Protein AF-W1YM22-F1 (afdb_monomer_lite)

Structure (mmCIF, N/CA/C/O backbone):
data_AF-W1YM22-F1
#
_entry.id   AF-W1YM22-F1
#
loop_
_atom_site.group_PDB
_atom_site.id
_atom_site.type_symbol
_atom_site.label_atom_id
_atom_site.label_alt_id
_atom_site.label_comp_id
_atom_site.label_asym_id
_atom_site.label_entity_id
_atom_site.label_seq_id
_atom_site.pdbx_PDB_ins_code
_atom_site.Cartn_x
_atom_site.Cartn_y
_atom_site.Cartn_z
_atom_site.occupancy
_atom_site.B_iso_or_equiv
_atom_site.auth_seq_id
_atom_site.auth_comp_id
_atom_site.auth_asym_id
_atom_site.auth_atom_id
_atom_site.pdbx_PDB_model_num
ATOM 1 N N . MET A 1 1 ? 17.211 21.482 -21.392 1.00 74.75 1 MET A N 1
ATOM 2 C CA . MET A 1 1 ? 17.878 20.641 -20.372 1.00 74.75 1 MET A CA 1
ATOM 3 C C . MET A 1 1 ? 18.487 21.491 -19.246 1.00 74.75 1 MET A C 1
ATOM 5 O O . MET A 1 1 ? 19.648 21.317 -18.923 1.00 74.75 1 MET A O 1
ATOM 9 N N . MET A 1 2 ? 17.733 22.416 -18.631 1.00 94.44 2 MET A N 1
ATOM 10 C CA . MET A 1 2 ? 18.268 23.250 -17.530 1.00 94.44 2 MET A CA 1
ATOM 11 C C . MET A 1 2 ? 18.258 22.542 -16.163 1.00 94.44 2 MET A C 1
ATOM 13 O O . MET A 1 2 ? 18.920 22.992 -15.237 1.00 94.44 2 MET A O 1
ATOM 17 N N . HIS A 1 3 ? 17.541 21.419 -16.047 1.00 97.19 3 HIS A N 1
ATOM 18 C CA . HIS A 1 3 ? 17.352 20.677 -14.791 1.00 97.19 3 HIS A CA 1
ATOM 19 C C . HIS A 1 3 ? 17.735 19.194 -14.898 1.00 97.19 3 HIS A C 1
ATOM 21 O O . HIS A 1 3 ? 17.337 18.391 -14.063 1.00 97.19 3 HIS A O 1
ATOM 27 N N . ALA A 1 4 ? 18.481 18.820 -15.939 1.00 96.62 4 ALA A N 1
ATOM 28 C CA . ALA A 1 4 ? 18.977 17.462 -16.123 1.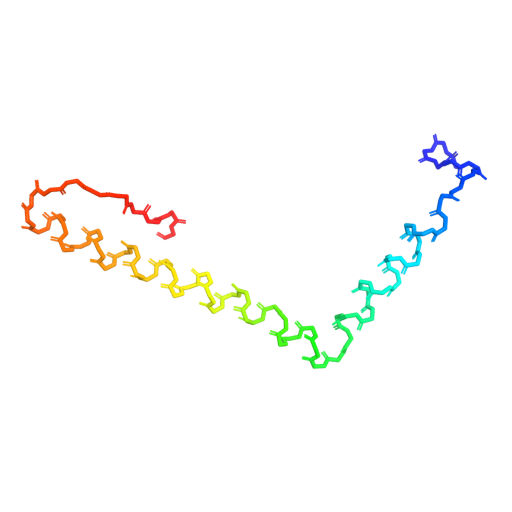00 96.62 4 ALA A CA 1
ATOM 29 C C . ALA A 1 4 ? 20.504 17.468 -16.049 1.00 96.62 4 ALA A C 1
ATOM 31 O O . ALA A 1 4 ? 21.150 18.391 -16.546 1.00 96.62 4 ALA A O 1
ATOM 32 N N . THR A 1 5 ? 21.074 16.429 -15.447 1.00 95.75 5 THR A N 1
ATOM 33 C CA . THR A 1 5 ? 22.515 16.182 -15.525 1.00 95.75 5 THR A CA 1
ATOM 34 C C . THR A 1 5 ? 22.869 15.642 -16.910 1.00 95.75 5 THR A C 1
ATOM 36 O O . THR A 1 5 ? 22.126 14.846 -17.482 1.00 95.75 5 THR A O 1
ATOM 39 N N . THR A 1 6 ? 24.021 16.037 -17.446 1.00 96.69 6 THR A N 1
ATOM 40 C CA . THR A 1 6 ? 24.595 15.417 -18.651 1.00 96.69 6 THR A CA 1
ATOM 41 C C . THR A 1 6 ? 25.225 14.052 -18.362 1.00 96.69 6 THR A C 1
ATOM 43 O O . THR A 1 6 ? 25.551 13.328 -19.296 1.00 96.69 6 THR A O 1
ATOM 46 N N . SER A 1 7 ? 25.370 13.694 -17.083 1.00 97.38 7 SER A N 1
ATOM 47 C CA . SER A 1 7 ? 25.928 12.423 -16.610 1.00 97.38 7 SER A CA 1
ATOM 48 C C . SER A 1 7 ? 24.914 11.702 -15.712 1.00 97.38 7 SER A C 1
ATOM 50 O O . SER A 1 7 ? 25.067 11.702 -14.487 1.00 97.38 7 SER A O 1
ATOM 52 N N . PRO A 1 8 ? 23.825 11.149 -16.274 1.00 96.81 8 PRO A N 1
ATOM 53 C CA . PRO A 1 8 ? 22.835 10.413 -15.495 1.00 96.81 8 PRO A CA 1
ATOM 54 C C . PRO A 1 8 ? 23.413 9.096 -14.960 1.00 96.81 8 PRO A C 1
ATOM 56 O O . PRO A 1 8 ? 24.125 8.377 -15.659 1.00 96.81 8 PRO A O 1
ATOM 59 N N . LEU A 1 9 ? 23.056 8.746 -13.722 1.00 98.44 9 LEU A N 1
ATOM 60 C CA . LEU A 1 9 ? 23.367 7.435 -13.161 1.00 98.44 9 LEU A CA 1
ATOM 61 C C . LEU A 1 9 ? 22.386 6.399 -13.722 1.00 98.44 9 LEU A C 1
ATOM 63 O O . LEU A 1 9 ? 21.235 6.336 -13.296 1.00 98.44 9 LEU A O 1
ATOM 67 N N . TYR A 1 10 ? 22.845 5.562 -14.653 1.00 98.19 10 TYR A N 1
ATOM 68 C CA . TYR A 1 10 ? 21.987 4.590 -15.344 1.00 98.19 10 TYR A CA 1
ATOM 69 C C . TYR A 1 10 ? 21.326 3.558 -14.430 1.00 98.19 10 TYR A C 1
ATOM 71 O O . TYR A 1 10 ? 20.263 3.057 -14.779 1.00 98.19 10 TYR A O 1
ATOM 79 N N . ALA A 1 11 ? 21.877 3.291 -13.242 1.00 98.56 11 ALA A N 1
ATOM 80 C CA . ALA A 1 11 ? 21.201 2.456 -12.250 1.00 98.56 11 ALA A CA 1
ATOM 81 C C . ALA A 1 11 ? 19.824 3.028 -11.848 1.00 98.56 11 ALA A C 1
ATOM 83 O O . ALA A 1 11 ? 18.880 2.263 -11.686 1.00 98.56 11 ALA A O 1
ATOM 84 N N . ILE A 1 12 ? 19.682 4.359 -11.772 1.00 98.50 12 ILE A N 1
ATOM 85 C CA . ILE A 1 12 ? 18.395 5.019 -11.490 1.00 98.50 12 ILE A CA 1
ATOM 86 C C . ILE A 1 12 ? 17.431 4.812 -12.663 1.00 98.50 12 ILE A C 1
ATOM 88 O O . ILE A 1 12 ? 16.268 4.471 -12.457 1.00 98.50 12 ILE A O 1
ATOM 92 N N . CYS A 1 13 ? 17.916 4.964 -13.900 1.00 98.19 13 CYS A N 1
ATOM 93 C CA . CYS A 1 13 ? 17.112 4.721 -15.099 1.00 98.19 13 CYS A CA 1
ATOM 94 C C . CYS A 1 13 ? 16.626 3.267 -15.164 1.00 98.19 13 CYS A C 1
ATOM 96 O O . CYS A 1 13 ? 15.445 3.034 -15.400 1.00 98.19 13 CYS A O 1
ATOM 98 N N . ALA A 1 14 ? 17.512 2.306 -14.886 1.00 98.62 14 ALA A N 1
ATOM 99 C CA . ALA A 1 14 ? 17.178 0.887 -14.854 1.00 98.62 14 ALA A CA 1
ATOM 100 C C . ALA A 1 14 ? 16.151 0.565 -13.757 1.00 98.62 14 ALA A C 1
ATOM 102 O O . ALA A 1 14 ? 15.170 -0.119 -14.027 1.00 98.62 14 ALA A O 1
ATOM 103 N N . SER A 1 15 ? 16.310 1.099 -12.538 1.00 98.38 15 SER A N 1
ATOM 104 C CA . SER A 1 15 ? 15.307 0.902 -11.480 1.00 98.38 15 SER A CA 1
ATOM 105 C C . SER A 1 15 ? 13.953 1.523 -11.824 1.00 98.38 15 SER A C 1
ATOM 107 O O . SER A 1 15 ? 12.922 0.993 -11.428 1.00 98.38 15 SER A O 1
ATOM 109 N N . ASN A 1 16 ? 13.946 2.624 -12.583 1.00 98.56 16 ASN A N 1
ATOM 110 C CA . ASN A 1 16 ? 12.714 3.265 -13.024 1.00 98.56 16 ASN A CA 1
ATOM 111 C C . ASN A 1 16 ? 11.975 2.413 -14.071 1.00 98.56 16 ASN A C 1
ATOM 113 O O . ASN A 1 16 ? 10.752 2.347 -14.040 1.00 98.56 16 ASN A O 1
ATOM 117 N N . ASP A 1 17 ? 12.707 1.725 -14.952 1.00 98.56 17 ASP A N 1
ATOM 118 C CA . ASP A 1 17 ? 12.136 0.768 -15.910 1.00 98.56 17 ASP A CA 1
ATOM 119 C C . ASP A 1 17 ? 11.570 -0.475 -15.199 1.00 98.56 17 ASP A C 1
ATOM 121 O O . ASP A 1 17 ? 10.437 -0.890 -15.440 1.00 98.56 17 ASP A O 1
ATOM 125 N N . VAL A 1 18 ? 12.301 -1.002 -14.209 1.00 98.56 18 VAL A N 1
ATOM 126 C CA . VAL A 1 18 ? 11.805 -2.088 -13.347 1.00 98.56 18 VAL A CA 1
ATOM 127 C C . VAL A 1 18 ? 10.545 -1.667 -12.588 1.00 98.56 18 VAL A C 1
ATOM 129 O O . VAL A 1 18 ? 9.610 -2.458 -12.505 1.00 98.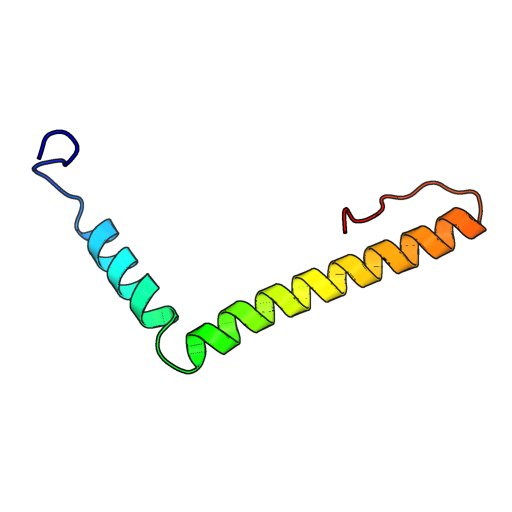56 18 VAL A O 1
ATOM 132 N N . ALA A 1 19 ? 10.470 -0.435 -12.075 1.00 98.56 19 ALA A N 1
ATOM 133 C CA . ALA A 1 19 ? 9.275 0.056 -11.386 1.00 98.56 19 ALA A CA 1
ATOM 134 C C . ALA A 1 19 ? 8.032 0.046 -12.296 1.00 98.56 19 ALA A C 1
ATOM 136 O O 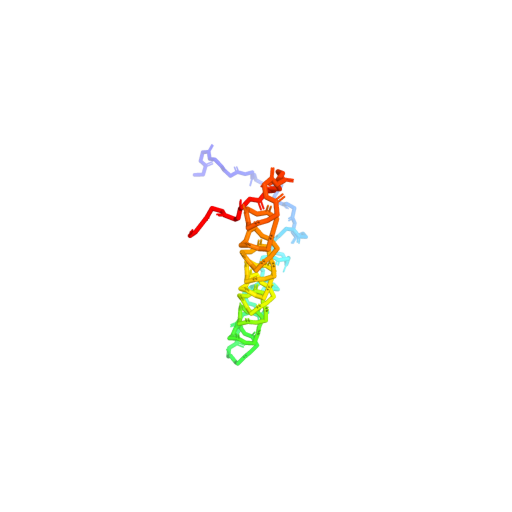. ALA A 1 19 ? 6.948 -0.308 -11.836 1.00 98.56 19 ALA A O 1
ATOM 137 N N . VAL A 1 20 ? 8.188 0.368 -13.587 1.00 98.50 20 VAL A N 1
ATOM 138 C CA . VAL A 1 20 ? 7.110 0.222 -14.580 1.00 98.50 20 VAL A CA 1
ATOM 139 C C . VAL A 1 20 ? 6.763 -1.254 -14.777 1.00 98.50 20 VAL A C 1
ATOM 141 O O . VAL A 1 20 ? 5.590 -1.612 -14.713 1.00 98.50 20 VAL A O 1
ATOM 144 N N . SER A 1 21 ? 7.767 -2.120 -14.942 1.00 98.44 21 SER A N 1
ATOM 145 C CA . SER A 1 21 ? 7.558 -3.561 -15.132 1.00 98.44 21 SER A CA 1
ATOM 146 C C . SER A 1 21 ? 6.848 -4.230 -13.950 1.00 98.44 21 SER A C 1
ATOM 148 O O . SER A 1 21 ? 5.997 -5.088 -14.163 1.00 98.44 21 SER A O 1
ATOM 150 N N . MET A 1 22 ? 7.132 -3.819 -12.710 1.00 98.50 22 MET A N 1
ATOM 151 C CA . MET A 1 22 ? 6.452 -4.340 -11.517 1.00 98.50 22 MET A CA 1
ATOM 152 C C . MET A 1 22 ? 4.941 -4.086 -11.551 1.00 98.50 22 MET A C 1
ATOM 154 O O . MET A 1 22 ? 4.172 -4.882 -11.009 1.00 98.50 22 MET A O 1
ATOM 158 N N . MET A 1 23 ? 4.512 -2.986 -12.172 1.00 98.50 23 MET A N 1
ATOM 159 C 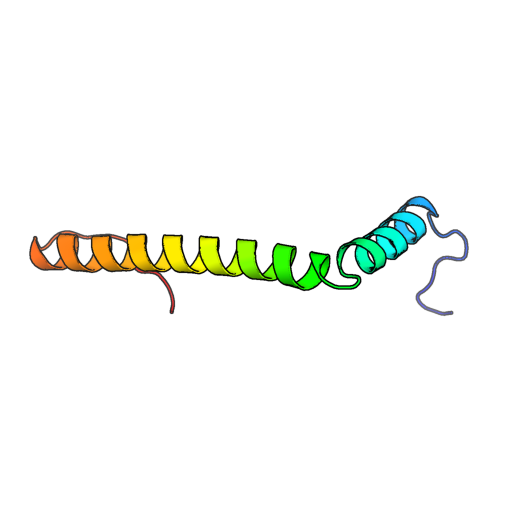CA . MET A 1 23 ? 3.108 -2.582 -12.238 1.00 98.50 23 MET A CA 1
ATOM 160 C C . MET A 1 23 ? 2.360 -3.162 -13.446 1.00 98.50 23 MET A C 1
ATOM 162 O O . MET A 1 23 ? 1.149 -2.972 -13.539 1.00 98.50 23 MET A O 1
ATOM 166 N N . ASP A 1 24 ? 3.045 -3.846 -14.365 1.00 98.19 24 ASP A N 1
ATOM 167 C CA . ASP A 1 24 ? 2.446 -4.309 -15.616 1.00 98.19 24 ASP A CA 1
ATOM 168 C C . ASP A 1 24 ? 1.460 -5.476 -15.411 1.00 98.19 24 ASP A C 1
ATOM 170 O O . ASP A 1 24 ? 1.711 -6.442 -14.690 1.00 98.19 24 ASP A O 1
ATOM 174 N N . GLY A 1 25 ? 0.304 -5.399 -16.067 1.00 97.25 25 GLY A N 1
ATOM 175 C CA . GLY A 1 25 ? -0.752 -6.404 -15.969 1.00 97.25 25 GLY A CA 1
ATOM 176 C C . GLY A 1 25 ? -1.282 -6.624 -14.544 1.00 97.25 25 GLY A C 1
ATOM 177 O O . GLY A 1 25 ? -1.610 -5.690 -13.813 1.00 97.25 25 GLY A O 1
ATOM 178 N N . ASN A 1 26 ? -1.426 -7.894 -14.155 1.00 97.88 26 ASN A N 1
ATOM 179 C CA . ASN A 1 26 ? -2.080 -8.265 -12.896 1.00 97.88 26 ASN A CA 1
ATOM 180 C C . ASN A 1 26 ? -1.193 -8.058 -11.657 1.00 97.88 26 ASN A C 1
ATOM 182 O O . ASN A 1 26 ? -1.722 -8.018 -10.545 1.00 97.88 26 ASN A O 1
ATOM 186 N N . SER A 1 27 ? 0.131 -7.926 -11.811 1.00 97.44 27 SER A N 1
ATOM 187 C CA . SER A 1 27 ? 1.021 -7.708 -10.665 1.00 97.44 27 SER A CA 1
ATOM 188 C C . SER A 1 27 ? 0.787 -6.341 -10.029 1.00 97.44 27 SER A C 1
ATOM 190 O O . SER A 1 27 ? 0.765 -6.256 -8.806 1.00 97.44 27 SER A O 1
ATOM 192 N N . GLY A 1 28 ? 0.517 -5.298 -10.823 1.00 98.31 28 GLY A N 1
ATOM 193 C CA . GLY A 1 28 ? 0.192 -3.965 -10.307 1.00 98.31 28 GLY A CA 1
ATOM 194 C C . GLY A 1 28 ? -1.047 -3.964 -9.410 1.00 98.31 28 GLY A C 1
ATOM 195 O O . GLY A 1 28 ? -1.022 -3.395 -8.316 1.00 98.31 28 GLY A O 1
ATOM 196 N N . LEU A 1 29 ? -2.109 -4.664 -9.825 1.00 98.38 29 LEU A N 1
ATOM 197 C CA . LEU A 1 29 ? -3.307 -4.834 -9.000 1.00 98.38 29 LEU A CA 1
ATOM 198 C C . LEU A 1 29 ? -2.993 -5.604 -7.712 1.00 98.38 29 LEU A C 1
ATOM 200 O O . LEU A 1 29 ? -3.369 -5.153 -6.639 1.00 98.38 29 LEU A O 1
ATOM 204 N N . SER A 1 30 ? -2.276 -6.727 -7.802 1.00 98.50 30 SER A N 1
ATOM 205 C CA . SER A 1 30 ? -1.913 -7.522 -6.621 1.00 98.50 30 SER A CA 1
ATOM 206 C C . SER A 1 30 ? -1.091 -6.714 -5.613 1.00 98.50 30 SER A C 1
ATOM 208 O O . SER A 1 30 ? -1.426 -6.694 -4.434 1.00 98.50 30 SER A O 1
ATOM 210 N N . LEU A 1 31 ? -0.044 -6.023 -6.077 1.00 98.56 31 LEU A N 1
ATOM 211 C CA . LEU A 1 31 ? 0.869 -5.255 -5.226 1.00 98.56 31 LEU A CA 1
ATOM 212 C C . LEU A 1 31 ? 0.160 -4.096 -4.522 1.00 98.56 31 LEU A C 1
ATOM 214 O O . LEU A 1 31 ? 0.408 -3.830 -3.350 1.00 98.56 31 LEU A O 1
ATOM 218 N N . THR A 1 32 ? -0.718 -3.391 -5.235 1.00 98.62 32 THR A N 1
ATOM 219 C CA . THR A 1 32 ? -1.461 -2.270 -4.648 1.00 98.62 32 THR A CA 1
ATOM 220 C C . THR A 1 32 ? -2.567 -2.746 -3.716 1.00 98.62 32 THR A C 1
ATOM 222 O O . THR A 1 32 ? -2.738 -2.158 -2.649 1.00 98.62 32 THR A O 1
ATOM 225 N N . GLN A 1 33 ? -3.281 -3.815 -4.076 1.00 98.75 33 GLN A N 1
ATOM 226 C CA . GLN A 1 33 ? -4.358 -4.358 -3.255 1.00 98.75 33 GLN A CA 1
ATOM 227 C C . GLN A 1 33 ? -3.831 -4.906 -1.926 1.00 98.75 33 GLN A C 1
ATOM 229 O O . GLN A 1 33 ? -4.394 -4.574 -0.892 1.00 98.75 33 GLN A O 1
ATOM 234 N N . GLU A 1 34 ? -2.714 -5.640 -1.932 1.00 98.75 34 GLU A N 1
ATOM 235 C CA . GLU A 1 34 ? -2.089 -6.165 -0.708 1.00 98.75 34 GLU A CA 1
ATOM 236 C C . GLU A 1 34 ? -1.779 -5.045 0.298 1.00 98.75 34 GLU 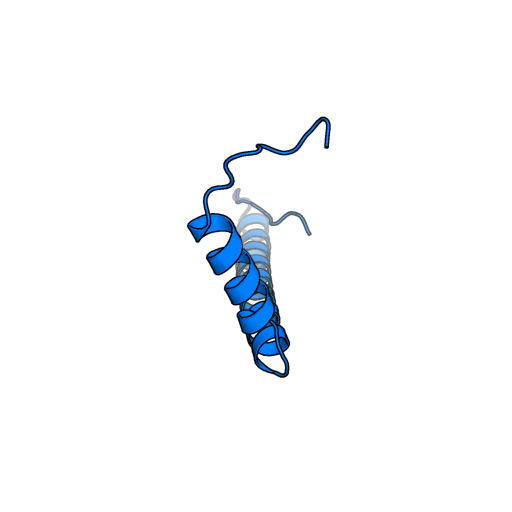A C 1
ATOM 238 O O . GLU A 1 34 ? -2.154 -5.119 1.466 1.00 98.75 34 GLU A O 1
ATOM 243 N N . VAL A 1 35 ? -1.159 -3.954 -0.162 1.00 98.75 35 VAL A N 1
ATOM 244 C CA . VAL A 1 35 ? -0.810 -2.822 0.711 1.00 98.75 35 VAL A CA 1
ATOM 245 C C . VAL A 1 35 ? -2.059 -2.092 1.222 1.00 98.75 35 VAL A C 1
ATOM 247 O O . VAL A 1 35 ? -2.059 -1.582 2.345 1.00 98.75 35 VAL A O 1
ATOM 250 N N . ILE A 1 36 ? -3.127 -2.026 0.420 1.00 98.81 36 ILE A N 1
ATOM 251 C CA . ILE A 1 36 ? -4.411 -1.451 0.845 1.00 98.81 36 ILE A CA 1
ATOM 252 C C . ILE A 1 36 ? -5.061 -2.333 1.912 1.00 98.81 36 ILE A C 1
ATOM 254 O O . ILE A 1 36 ? -5.503 -1.799 2.929 1.00 98.81 36 ILE A O 1
ATOM 258 N N . ASP A 1 37 ? -5.097 -3.646 1.700 1.00 98.75 37 ASP A N 1
ATOM 259 C CA . ASP A 1 37 ? -5.712 -4.606 2.616 1.00 98.75 37 ASP A CA 1
ATOM 260 C C . ASP A 1 37 ? -5.015 -4.567 3.981 1.00 98.75 37 ASP A C 1
ATOM 262 O O . ASP A 1 37 ? -5.671 -4.330 4.994 1.00 98.75 37 ASP A O 1
ATOM 266 N N . GLU A 1 38 ? -3.681 -4.627 4.008 1.00 98.81 38 GLU A N 1
ATOM 267 C CA . GLU A 1 38 ? -2.889 -4.503 5.241 1.00 98.81 38 GLU A CA 1
ATOM 268 C C . GLU A 1 38 ? -3.127 -3.162 5.958 1.00 98.81 38 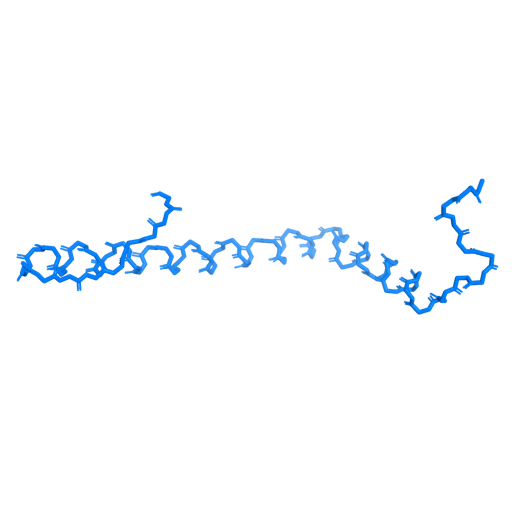GLU A C 1
ATOM 270 O O . GLU A 1 38 ? -3.294 -3.092 7.183 1.00 98.81 38 GLU A O 1
ATOM 275 N N . ALA A 1 39 ? -3.202 -2.060 5.203 1.00 98.75 39 ALA A N 1
ATOM 276 C CA . ALA A 1 39 ? -3.494 -0.752 5.778 1.00 98.75 39 ALA A CA 1
ATOM 277 C C . ALA A 1 39 ? -4.912 -0.684 6.370 1.00 98.75 39 ALA A C 1
ATOM 279 O O . ALA A 1 39 ? -5.113 -0.055 7.414 1.00 98.75 39 ALA A O 1
ATOM 280 N N . VAL A 1 40 ? -5.902 -1.300 5.720 1.00 98.81 40 VAL A N 1
ATOM 281 C CA . VAL A 1 40 ? -7.287 -1.366 6.203 1.00 98.81 40 VAL A CA 1
ATOM 282 C C . VAL A 1 40 ? -7.380 -2.241 7.447 1.00 98.81 40 VAL A C 1
ATOM 284 O O . VAL A 1 40 ? -7.991 -1.813 8.429 1.00 98.81 40 VAL A O 1
ATOM 287 N N . ASP A 1 41 ? -6.736 -3.403 7.455 1.00 98.75 41 ASP A N 1
ATOM 288 C CA . ASP A 1 41 ? -6.733 -4.321 8.591 1.00 98.75 41 ASP A CA 1
ATOM 289 C C . ASP A 1 41 ? -6.129 -3.667 9.834 1.00 98.75 41 ASP A C 1
ATOM 291 O O . ASP A 1 41 ? -6.745 -3.672 10.908 1.00 98.75 41 ASP A O 1
ATOM 295 N N . PHE A 1 42 ? -4.992 -2.981 9.684 1.00 98.75 42 PHE A N 1
ATOM 296 C CA . PHE A 1 42 ? -4.395 -2.214 10.775 1.00 98.75 42 PHE A CA 1
ATOM 297 C C . PHE A 1 42 ? -5.330 -1.106 11.285 1.00 98.75 42 PHE A C 1
ATOM 299 O O . PHE A 1 42 ? -5.523 -0.947 12.496 1.00 98.75 42 PHE A O 1
ATOM 306 N N . ARG A 1 43 ? -5.966 -0.349 10.382 1.00 98.81 43 ARG A N 1
ATOM 307 C CA . ARG A 1 43 ? -6.920 0.709 10.761 1.00 98.81 43 ARG A CA 1
ATOM 308 C C . ARG A 1 43 ? -8.112 0.142 11.522 1.00 98.81 43 ARG A C 1
ATOM 310 O O . ARG A 1 43 ? -8.517 0.715 12.533 1.00 98.81 43 ARG A O 1
ATOM 317 N N . GLN A 1 44 ? -8.657 -0.986 11.078 1.00 98.69 44 GLN A N 1
ATOM 318 C CA . GLN A 1 44 ? -9.761 -1.648 11.764 1.00 98.69 44 GLN A CA 1
ATOM 319 C C . GLN A 1 44 ? -9.343 -2.162 13.141 1.00 98.69 44 GLN A C 1
ATOM 321 O O . GLN A 1 44 ? -10.091 -1.976 14.101 1.00 98.69 44 GLN A O 1
ATOM 326 N N . ALA A 1 45 ? -8.157 -2.761 13.268 1.00 98.62 45 ALA A N 1
ATOM 327 C CA . ALA A 1 45 ? -7.630 -3.217 14.550 1.00 98.62 45 ALA A CA 1
ATOM 328 C C . ALA A 1 45 ? -7.493 -2.053 15.546 1.00 98.62 45 ALA A C 1
ATOM 330 O O . ALA A 1 45 ? -8.019 -2.123 16.658 1.00 98.62 45 ALA A O 1
ATOM 331 N N . MET A 1 46 ? -6.893 -0.938 15.121 1.00 98.56 46 MET A N 1
ATOM 332 C CA . MET A 1 46 ? -6.753 0.258 15.957 1.00 98.56 46 MET A CA 1
ATOM 333 C C . MET A 1 46 ? -8.103 0.889 16.318 1.00 98.56 46 MET A C 1
ATOM 335 O O . MET A 1 46 ? -8.297 1.321 17.451 1.00 98.56 46 MET A O 1
ATOM 339 N N . ALA A 1 47 ? -9.067 0.915 15.394 1.00 98.50 47 ALA A N 1
ATOM 340 C CA . ALA A 1 47 ? -10.414 1.411 15.676 1.00 98.50 47 ALA A CA 1
ATOM 341 C C . ALA A 1 47 ? -11.171 0.522 16.682 1.00 98.50 47 ALA A C 1
ATOM 343 O O . ALA A 1 47 ? -11.893 1.038 17.540 1.00 98.50 47 ALA A O 1
ATOM 344 N N . ARG A 1 48 ? -10.997 -0.806 16.608 1.00 98.50 48 ARG A N 1
ATOM 345 C CA . ARG A 1 48 ? -11.571 -1.763 17.570 1.00 98.50 48 ARG A CA 1
ATOM 346 C C . ARG A 1 48 ? -10.983 -1.553 18.966 1.00 98.50 48 ARG A C 1
ATOM 348 O O . ARG A 1 48 ? -11.755 -1.407 19.909 1.00 98.50 48 ARG A O 1
ATOM 355 N N . LEU A 1 49 ? -9.656 -1.432 19.074 1.00 98.31 49 LEU A N 1
ATOM 356 C CA . LEU A 1 49 ? -8.979 -1.110 20.336 1.00 98.31 49 LEU A CA 1
ATOM 357 C C . LEU A 1 49 ? -9.448 0.231 20.901 1.00 98.31 49 LEU A C 1
ATOM 359 O O . LEU A 1 49 ? -9.771 0.327 22.080 1.00 98.31 49 LEU A O 1
ATOM 363 N N . TYR A 1 50 ? -9.567 1.259 20.058 1.00 98.44 50 TYR A N 1
ATOM 364 C CA . TYR A 1 50 ? -10.090 2.555 20.482 1.00 98.44 50 TYR A CA 1
ATOM 365 C C . TYR A 1 50 ? -11.491 2.456 21.087 1.00 98.44 50 TYR A C 1
ATOM 367 O O . TYR A 1 50 ? -11.752 3.049 22.134 1.00 98.44 50 TYR A O 1
ATOM 375 N N . LYS A 1 51 ? -12.380 1.670 20.472 1.00 98.31 51 LYS A N 1
ATOM 376 C CA . LYS A 1 51 ? -13.730 1.434 20.992 1.00 98.31 51 LYS A CA 1
ATOM 377 C C . LYS A 1 51 ? -13.712 0.719 22.347 1.00 98.31 51 LYS A C 1
ATOM 379 O O . LYS A 1 51 ? -14.470 1.107 23.230 1.00 98.31 51 LYS A O 1
ATOM 384 N N . GLU A 1 52 ? -12.870 -0.299 22.500 1.00 98.50 52 GLU A N 1
ATOM 385 C CA . GLU A 1 52 ? -12.732 -1.072 23.740 1.00 98.50 52 GLU A CA 1
ATOM 386 C C . GLU A 1 52 ? -12.200 -0.208 24.891 1.00 98.50 52 GLU A C 1
ATOM 388 O O . GLU A 1 52 ? -12.848 -0.093 25.927 1.00 98.50 52 GLU A O 1
ATOM 393 N N . PHE A 1 53 ? -11.085 0.492 24.677 1.00 98.12 53 PHE A N 1
ATOM 394 C CA . PHE A 1 53 ? -10.465 1.331 25.704 1.00 98.12 53 PHE A CA 1
ATOM 395 C C . PHE A 1 53 ? -11.337 2.530 26.077 1.00 98.12 53 PHE A C 1
ATOM 397 O O . PHE A 1 53 ? -11.433 2.872 27.251 1.00 98.12 53 PHE A O 1
ATOM 404 N N . THR A 1 54 ? -12.032 3.134 25.107 1.00 97.88 54 THR A N 1
ATOM 405 C CA . THR A 1 54 ? -12.985 4.217 25.396 1.00 97.88 54 THR A CA 1
ATOM 406 C C . THR A 1 54 ? -14.131 3.725 26.283 1.00 97.88 54 THR A C 1
ATOM 408 O O . THR A 1 54 ? -14.565 4.454 27.173 1.00 97.88 54 THR A O 1
ATOM 411 N N . ALA A 1 55 ? -14.615 2.494 26.073 1.00 97.88 55 ALA A N 1
ATOM 412 C CA . ALA A 1 55 ? -15.656 1.901 26.912 1.00 97.88 55 ALA A CA 1
ATOM 413 C C . ALA A 1 55 ? -15.164 1.599 28.340 1.00 97.88 55 ALA A C 1
ATOM 415 O O . ALA A 1 55 ? -15.948 1.712 29.279 1.00 97.88 55 ALA A O 1
ATOM 416 N N . ASP A 1 56 ? -13.876 1.287 28.504 1.00 97.88 56 ASP A N 1
ATOM 417 C CA . ASP A 1 56 ? -13.208 1.092 29.801 1.00 97.88 56 ASP A CA 1
ATOM 418 C C . ASP A 1 56 ? -12.742 2.416 30.456 1.00 97.88 56 ASP A C 1
ATOM 420 O O . ASP A 1 56 ? -12.108 2.427 31.507 1.00 97.88 56 ASP A O 1
ATOM 424 N N . GLY A 1 57 ? -13.033 3.571 29.839 1.00 97.56 57 GLY A N 1
ATOM 425 C CA . GLY A 1 57 ? -12.605 4.885 30.337 1.00 97.56 57 GLY A CA 1
ATOM 426 C C . GLY A 1 57 ? -11.091 5.127 30.256 1.00 97.56 57 GLY A C 1
ATOM 427 O O . GLY A 1 57 ? -10.575 6.034 30.910 1.00 97.56 57 GLY A O 1
ATOM 428 N N . SER A 1 58 ? -10.384 4.331 29.455 1.00 97.81 58 SER A N 1
ATOM 429 C CA . SER A 1 58 ? -8.939 4.383 29.257 1.00 97.81 58 SER A CA 1
ATOM 430 C C . SER A 1 58 ? -8.568 5.061 27.932 1.00 97.81 58 SER A C 1
ATOM 432 O O . SER A 1 58 ? -9.383 5.222 27.021 1.00 97.81 58 SER A O 1
ATOM 434 N N . TRP A 1 59 ? -7.313 5.496 27.817 1.00 97.06 59 TRP A N 1
ATOM 435 C CA . TRP A 1 59 ? -6.799 6.188 26.634 1.00 97.06 59 TRP A CA 1
ATOM 436 C C . TRP A 1 59 ? -6.092 5.231 25.672 1.00 97.06 59 TRP A C 1
ATOM 438 O O . TRP A 1 59 ? -5.286 4.401 26.088 1.00 97.06 59 TRP A O 1
ATOM 448 N N . VAL A 1 60 ? -6.318 5.420 24.368 1.00 97.25 60 VAL A N 1
ATOM 449 C CA . VAL A 1 60 ? -5.534 4.790 23.298 1.00 97.25 60 VAL A CA 1
ATOM 450 C C . VAL A 1 60 ? -5.597 5.621 22.011 1.00 97.25 60 VAL A C 1
ATOM 452 O O . VAL A 1 60 ? -6.465 6.481 21.840 1.00 97.25 60 VAL A O 1
ATOM 455 N N . PHE A 1 61 ? -4.671 5.364 21.088 1.00 97.94 61 PHE A N 1
ATOM 456 C CA . PHE A 1 61 ? -4.657 5.986 19.767 1.00 97.94 61 PHE A CA 1
ATOM 457 C C . PHE A 1 61 ? -5.858 5.553 18.918 1.00 97.94 61 PHE A C 1
ATOM 459 O O . PHE A 1 61 ? -6.285 4.401 18.958 1.00 97.94 61 PHE A O 1
ATOM 466 N N . LYS A 1 62 ? -6.343 6.473 18.080 1.00 97.25 62 LYS A N 1
ATOM 467 C CA . LYS A 1 62 ? -7.312 6.196 17.015 1.00 97.25 62 LYS A CA 1
ATOM 468 C C . LYS A 1 62 ? -6.660 6.417 15.654 1.00 97.25 62 LYS A C 1
ATOM 470 O O . LYS A 1 62 ? -5.819 7.316 15.536 1.00 97.25 62 LYS A O 1
ATOM 475 N N . PRO A 1 63 ? -7.038 5.656 14.622 1.00 97.56 63 PRO A N 1
ATOM 476 C CA . PRO A 1 63 ? -6.553 5.939 13.287 1.00 97.56 63 PRO A CA 1
ATOM 477 C C . PRO A 1 63 ? -7.206 7.231 12.754 1.00 97.56 63 PRO A C 1
ATOM 479 O O . PRO A 1 63 ? -8.321 7.585 13.144 1.00 97.56 63 PRO A O 1
ATOM 482 N N . TRP A 1 64 ? -6.501 7.963 11.886 1.00 97.81 64 TRP A N 1
ATOM 483 C CA . TRP A 1 64 ? -7.068 9.115 11.177 1.00 97.81 64 TRP A CA 1
ATOM 484 C C . TRP A 1 64 ? -7.655 8.642 9.847 1.00 97.81 64 TRP A C 1
ATOM 486 O O . TRP A 1 64 ? -6.960 8.574 8.829 1.00 97.81 64 TRP A O 1
ATOM 496 N N . ASN A 1 65 ? -8.910 8.209 9.923 1.00 93.31 65 ASN A N 1
ATOM 497 C CA . ASN A 1 65 ? -9.816 7.846 8.835 1.00 93.31 65 ASN A CA 1
ATOM 498 C C . ASN A 1 65 ? -11.233 7.666 9.398 1.00 93.31 65 ASN A C 1
ATOM 500 O O . ASN A 1 65 ? -11.420 7.920 10.610 1.00 93.31 65 ASN A O 1
#

Secondary structure (DSSP, 8-state):
--SS-SS--HHHHHHHHHHHHHTSTHHHHHHHHHHHHHHHHHHHHHHHHHHHHHHTT--------

Radius of gyration: 21.13 Å; chains: 1; bounding box: 42×32×51 Å

pLDDT: mean 97.66, std 3.03, range [74.75, 98.81]

Sequence (65 aa):
MMHATTSPLYAICASNDVAVSMMDGNSGLSLTQEVIDEAVDFRQAMARLYKEFTADGSWVFKPWN

InterPro domains:
  IPR000310 Orn/Lys/Arg decarboxylase, major domain [PF01276] (1-65)
  IPR011193 Ornithine/lysine/arginine decarboxylase [PTHR45229] (1-65)
  IPR015422 Pyridoxal phosphate-dependent transferase, small domain [G3DSA:3.90.1150.10] (26-65)
  IPR015424 Pyridoxal phosphate-dependent transferase [SSF53383] (1-58)

Foldseek 3Di:
DVPDDPDDDVVVVVVVVVVVVCCPDCNVVVVVVVVVVVVVVVLVVQQVVCVVQVVVVHDDDHDDD

Organism: NCBI:txid408170